Protein AF-A0A699YH56-F1 (afdb_monomer)

Structure (mmCIF, N/CA/C/O backbone):
data_AF-A0A699YH56-F1
#
_entry.id   AF-A0A699YH56-F1
#
loop_
_atom_site.group_PDB
_atom_site.id
_atom_site.type_symbol
_atom_site.label_atom_id
_atom_site.label_alt_id
_atom_site.label_comp_id
_atom_site.label_asym_id
_atom_site.label_entity_id
_atom_site.label_seq_id
_atom_site.pdbx_PDB_ins_code
_atom_site.Cartn_x
_atom_site.Cartn_y
_atom_site.Cartn_z
_atom_site.occupancy
_atom_site.B_iso_or_equiv
_atom_site.auth_seq_id
_atom_site.auth_comp_id
_atom_site.auth_asym_id
_atom_site.auth_atom_id
_atom_site.pdbx_PDB_model_num
ATOM 1 N N . MET A 1 1 ? -7.482 13.085 31.308 1.00 45.19 1 MET A N 1
ATOM 2 C CA . MET A 1 1 ? -8.103 12.016 30.497 1.00 45.19 1 MET A CA 1
ATOM 3 C C . MET A 1 1 ? -8.856 12.686 29.364 1.00 45.19 1 MET A C 1
ATOM 5 O O . MET A 1 1 ? -9.752 13.469 29.649 1.00 45.19 1 MET A O 1
ATOM 9 N N . ARG A 1 2 ? -8.419 12.522 28.109 1.00 50.97 2 ARG A N 1
ATOM 10 C CA . ARG A 1 2 ? -9.116 13.125 26.963 1.00 50.97 2 ARG A CA 1
ATOM 11 C C . ARG A 1 2 ? -10.346 12.269 26.668 1.00 50.97 2 ARG A C 1
ATOM 13 O O . ARG A 1 2 ? -10.203 11.083 26.411 1.00 50.97 2 ARG A O 1
ATOM 20 N N . SER A 1 3 ? -11.518 12.876 26.806 1.00 57.00 3 SER A N 1
ATOM 21 C CA . SER A 1 3 ? -12.831 12.272 26.599 1.00 57.00 3 SER A CA 1
ATOM 22 C C . SER A 1 3 ? -13.003 11.735 25.175 1.00 57.00 3 SER A C 1
ATOM 24 O O . SER A 1 3 ? -12.483 12.315 24.219 1.00 57.00 3 SER A O 1
ATOM 26 N N . ASN A 1 4 ? -13.754 10.635 25.061 1.00 56.22 4 ASN A N 1
ATOM 27 C CA . ASN A 1 4 ? -14.159 9.981 23.815 1.00 56.22 4 ASN A CA 1
ATOM 28 C C . ASN A 1 4 ? -14.645 11.001 22.780 1.00 56.22 4 ASN A C 1
ATOM 30 O O . ASN A 1 4 ? -15.651 11.688 22.966 1.00 56.22 4 ASN A O 1
ATOM 34 N N . LEU A 1 5 ? -13.894 11.132 21.687 1.00 61.22 5 LEU A N 1
ATOM 35 C CA . LEU A 1 5 ? -14.167 12.123 20.659 1.00 61.22 5 LEU A CA 1
ATOM 36 C C . LEU A 1 5 ? -1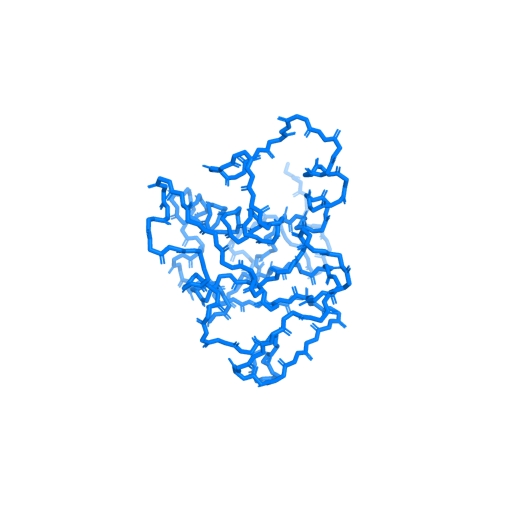5.074 11.526 19.585 1.00 61.22 5 LEU A C 1
ATOM 38 O O . LEU A 1 5 ? -14.590 11.022 18.581 1.00 61.22 5 LEU A O 1
ATOM 42 N N . THR A 1 6 ? -16.381 11.752 19.765 1.00 70.56 6 THR A N 1
ATOM 43 C CA . THR A 1 6 ? -17.522 11.433 18.873 1.00 70.56 6 THR A CA 1
ATOM 44 C C . THR A 1 6 ? -17.982 9.969 18.885 1.00 70.56 6 THR A C 1
ATOM 46 O O . THR A 1 6 ? -17.217 9.070 19.198 1.00 70.56 6 THR A O 1
ATOM 49 N N . ARG A 1 7 ? -19.250 9.720 18.508 1.00 76.50 7 ARG A N 1
ATOM 50 C CA . ARG A 1 7 ? -19.848 8.368 18.416 1.00 76.50 7 ARG A CA 1
ATOM 51 C C . ARG A 1 7 ? -19.078 7.420 17.483 1.00 76.50 7 ARG A C 1
ATOM 53 O O . ARG A 1 7 ? -19.205 6.214 17.627 1.00 76.50 7 ARG A O 1
ATOM 60 N N . SER A 1 8 ? -18.312 7.959 16.536 1.00 84.06 8 SER A N 1
ATOM 61 C CA . SER A 1 8 ? -17.675 7.188 15.463 1.00 84.06 8 SER A CA 1
ATOM 62 C C . SER A 1 8 ? -16.151 7.104 15.581 1.00 84.06 8 SER A C 1
ATOM 64 O O . SER A 1 8 ? -15.504 6.618 14.657 1.00 84.06 8 SER A O 1
ATOM 66 N N . ARG A 1 9 ? -15.549 7.615 16.666 1.00 91.25 9 ARG A N 1
ATOM 67 C CA . ARG A 1 9 ? -14.093 7.601 16.849 1.00 91.25 9 ARG A CA 1
ATOM 68 C C . ARG A 1 9 ? -13.727 7.475 18.324 1.00 91.25 9 ARG A C 1
ATOM 70 O O . ARG A 1 9 ? -14.182 8.247 19.159 1.00 91.25 9 ARG A O 1
ATOM 77 N N . THR A 1 10 ? -12.834 6.543 18.621 1.00 92.69 10 THR A N 1
ATOM 78 C CA . THR A 1 10 ? -12.253 6.359 19.952 1.00 92.69 10 THR A CA 1
ATOM 79 C C . THR A 1 10 ? -10.731 6.462 19.877 1.00 92.69 10 THR A C 1
ATOM 81 O O . THR A 1 10 ? -10.134 6.329 18.806 1.00 92.69 10 THR A O 1
ATOM 84 N N . PHE A 1 11 ? -10.111 6.778 21.010 1.00 90.75 11 PHE A N 1
ATOM 85 C CA . PHE A 1 11 ? -8.666 6.660 21.201 1.00 90.75 11 PHE A CA 1
ATOM 86 C C . PHE A 1 11 ? -8.298 5.437 22.048 1.00 90.75 11 PHE A C 1
ATOM 88 O O . PHE A 1 11 ? -7.113 5.129 22.156 1.00 90.75 11 PHE A O 1
ATOM 95 N N . ASP A 1 12 ? -9.287 4.764 22.641 1.00 93.94 12 ASP A N 1
ATOM 96 C CA . ASP A 1 12 ? -9.092 3.490 23.317 1.00 93.94 12 ASP A CA 1
ATOM 97 C C . ASP A 1 12 ? -9.121 2.364 22.268 1.00 93.94 12 ASP A C 1
ATOM 99 O O . ASP A 1 12 ? -10.156 2.149 21.631 1.00 93.94 12 ASP A O 1
ATOM 103 N N . PRO A 1 13 ? -8.004 1.654 22.034 1.00 93.62 13 PRO A N 1
ATOM 104 C CA . PRO A 1 13 ? -7.970 0.580 21.050 1.00 93.62 13 PRO A CA 1
ATOM 105 C C . PRO A 1 13 ? -8.814 -0.645 21.446 1.00 93.62 13 PRO A C 1
ATOM 107 O O . PRO A 1 13 ? -9.136 -1.451 20.572 1.00 93.62 13 PRO A O 1
ATOM 110 N N . GLU A 1 14 ? -9.192 -0.793 22.721 1.00 94.75 14 GLU A N 1
ATOM 111 C CA . GLU A 1 14 ? -10.084 -1.870 23.172 1.00 94.75 14 GLU A CA 1
ATOM 112 C C . GLU A 1 14 ? -11.538 -1.621 22.753 1.00 94.75 14 GLU A C 1
ATOM 114 O O . GLU A 1 14 ? -12.281 -2.564 22.488 1.00 94.75 14 GLU A O 1
ATOM 119 N N . GLU A 1 15 ? -11.931 -0.352 22.629 1.00 94.12 15 GLU A N 1
ATOM 120 C CA . GLU A 1 15 ? -13.252 0.056 22.140 1.00 94.12 15 GLU A CA 1
ATOM 121 C C . GLU A 1 15 ? -13.316 0.142 20.603 1.00 94.12 15 GLU A C 1
ATOM 123 O O . GLU A 1 15 ? -14.388 0.349 20.036 1.00 94.12 15 GLU A O 1
ATOM 128 N N . ALA A 1 16 ? -12.177 0.036 19.909 1.00 94.94 16 ALA A N 1
ATOM 129 C CA . ALA A 1 16 ? -12.099 0.246 18.469 1.00 94.94 16 ALA A CA 1
ATOM 130 C C . ALA A 1 16 ? -12.546 -0.990 17.667 1.00 94.94 16 ALA A C 1
ATOM 132 O O . ALA A 1 16 ? -11.940 -2.064 17.746 1.00 94.94 16 ALA A O 1
ATOM 133 N N . ASP A 1 17 ? -13.555 -0.800 16.811 1.00 94.94 17 ASP A N 1
ATOM 134 C CA . ASP A 1 17 ? -13.970 -1.796 15.812 1.00 94.94 17 ASP A CA 1
ATOM 135 C C . ASP A 1 17 ? -13.016 -1.864 14.611 1.00 94.94 17 ASP A C 1
ATOM 137 O O . ASP A 1 17 ? -12.813 -2.939 14.040 1.00 94.94 17 ASP A O 1
ATOM 141 N N . TYR A 1 18 ? -12.442 -0.713 14.245 1.00 96.56 18 TYR A N 1
ATOM 142 C CA . TYR A 1 18 ? -11.537 -0.527 13.113 1.00 96.56 18 TYR A CA 1
ATOM 143 C C . TYR A 1 18 ? -10.374 0.395 13.481 1.00 96.56 18 TYR A C 1
ATOM 145 O O . TYR A 1 18 ? -10.521 1.330 14.271 1.00 96.56 18 TYR A O 1
ATOM 153 N N . PHE A 1 19 ? -9.238 0.182 12.825 1.00 97.25 19 PHE A N 1
ATOM 154 C CA . PHE A 1 19 ? -8.039 1.001 12.926 1.00 97.25 19 PHE A CA 1
ATOM 155 C C . PHE A 1 19 ? -7.774 1.691 11.595 1.00 97.25 19 PHE A C 1
ATOM 157 O O . PHE A 1 19 ? -7.621 1.049 10.559 1.00 97.25 19 PHE A O 1
ATOM 164 N N . TYR A 1 20 ? -7.684 3.015 11.616 1.00 96.69 20 TYR A N 1
ATOM 165 C CA . TYR A 1 20 ? -7.219 3.764 10.457 1.00 96.69 20 TYR A CA 1
ATOM 166 C C . TYR A 1 20 ? -5.690 3.750 10.412 1.00 96.69 20 TYR A C 1
ATOM 168 O O . TYR A 1 20 ? -5.049 4.148 11.384 1.00 96.69 20 TYR A O 1
ATOM 176 N N . MET A 1 21 ? -5.113 3.326 9.286 1.00 97.31 21 MET A N 1
ATOM 177 C CA . MET A 1 21 ? -3.675 3.376 9.026 1.00 97.31 21 MET A CA 1
ATOM 178 C C . MET A 1 21 ? -3.334 4.737 8.403 1.00 97.31 21 MET A C 1
ATOM 180 O O . MET A 1 21 ? -3.658 4.962 7.235 1.00 97.31 21 MET A O 1
ATOM 184 N N . PRO A 1 22 ? -2.690 5.668 9.136 1.00 94.06 22 PRO A N 1
ATOM 185 C CA . PRO A 1 22 ? -2.540 7.061 8.714 1.00 94.06 22 PRO A CA 1
ATOM 186 C C . PRO A 1 22 ? -1.373 7.253 7.733 1.00 94.06 22 PRO A C 1
ATOM 188 O O . PRO A 1 22 ? -0.499 8.094 7.937 1.00 94.06 22 PRO A O 1
ATOM 191 N N . ILE A 1 23 ? -1.348 6.457 6.666 1.00 94.06 23 ILE A N 1
ATOM 192 C CA . ILE A 1 23 ? -0.298 6.464 5.650 1.00 94.06 23 ILE A CA 1
ATOM 193 C C . ILE A 1 23 ? -0.817 7.215 4.426 1.00 94.06 23 ILE A C 1
ATOM 195 O O . ILE A 1 23 ? -1.644 6.712 3.669 1.00 94.06 23 ILE A O 1
ATOM 199 N N . TYR A 1 24 ? -0.313 8.429 4.211 1.00 92.06 24 TYR A N 1
ATOM 200 C CA . TYR A 1 24 ? -0.721 9.277 3.090 1.00 92.06 24 TYR A CA 1
ATOM 201 C C . TYR A 1 24 ? 0.135 9.001 1.852 1.00 92.06 24 TYR A C 1
ATOM 203 O O . TYR A 1 24 ? 1.043 9.757 1.508 1.00 92.06 24 TYR A O 1
ATOM 211 N N . THR A 1 25 ? -0.174 7.891 1.186 1.00 94.81 25 THR A N 1
ATOM 212 C CA . THR A 1 25 ? 0.548 7.377 0.012 1.00 94.81 25 THR A CA 1
ATOM 213 C C . THR A 1 25 ? 0.686 8.402 -1.115 1.00 94.81 25 THR A C 1
ATOM 215 O O . THR A 1 25 ? 1.790 8.618 -1.614 1.00 94.81 25 THR A O 1
ATOM 218 N N . SER A 1 26 ? -0.393 9.106 -1.459 1.00 93.56 26 SER A N 1
ATOM 219 C CA . SER A 1 26 ? -0.364 10.144 -2.496 1.00 93.56 26 SER A CA 1
ATOM 220 C C . SER A 1 26 ? 0.520 11.326 -2.130 1.00 93.56 26 SER A C 1
ATOM 222 O O . SER A 1 26 ? 1.208 11.831 -3.005 1.00 93.56 26 SER A O 1
ATOM 224 N N . CYS A 1 27 ? 0.554 11.735 -0.856 1.00 92.00 27 CYS A N 1
ATOM 225 C CA . CYS A 1 27 ? 1.416 12.828 -0.394 1.00 92.00 27 CYS A CA 1
ATOM 226 C C . CYS A 1 27 ? 2.900 12.459 -0.494 1.00 92.00 27 CYS A C 1
ATOM 228 O O . CYS A 1 27 ? 3.748 13.313 -0.748 1.00 92.00 27 CYS A O 1
ATOM 230 N N . PHE A 1 28 ? 3.219 11.177 -0.306 1.00 92.94 28 PHE A N 1
ATOM 231 C CA . PHE A 1 28 ? 4.563 10.687 -0.557 1.00 92.94 28 PHE A CA 1
ATOM 232 C C . PHE A 1 28 ? 4.905 10.711 -2.054 1.00 92.94 28 PHE A C 1
ATOM 234 O O . PHE A 1 28 ? 5.942 11.254 -2.424 1.00 92.94 28 PHE A O 1
ATOM 241 N N . ILE A 1 29 ? 4.033 10.184 -2.921 1.00 93.25 29 ILE A N 1
ATOM 242 C CA . ILE A 1 29 ? 4.239 10.223 -4.380 1.00 93.25 29 ILE A CA 1
ATOM 243 C C . ILE A 1 29 ? 4.404 11.677 -4.851 1.00 93.25 29 ILE A C 1
ATOM 245 O O . ILE A 1 29 ? 5.351 12.001 -5.571 1.00 93.25 29 ILE A O 1
ATOM 249 N N . TYR A 1 30 ? 3.514 12.563 -4.407 1.00 87.94 30 TYR A N 1
ATOM 250 C CA . TYR A 1 30 ? 3.538 13.990 -4.687 1.00 87.94 30 TYR A CA 1
ATOM 251 C C . TYR A 1 30 ? 3.089 14.787 -3.448 1.00 87.94 30 TYR A C 1
ATOM 253 O O . TYR A 1 30 ? 1.937 14.660 -3.033 1.00 87.94 30 TYR A O 1
ATOM 261 N N . PRO A 1 31 ? 3.942 15.646 -2.861 1.00 87.44 31 PRO A N 1
ATOM 262 C CA . PRO A 1 31 ? 5.139 16.222 -3.471 1.00 87.44 31 PRO A CA 1
ATOM 263 C C . PRO A 1 31 ? 6.477 15.571 -3.067 1.00 87.44 31 PRO A C 1
ATOM 265 O O . PRO A 1 31 ? 7.508 16.036 -3.529 1.00 87.44 31 PRO A O 1
ATOM 268 N N . ILE A 1 32 ? 6.532 14.549 -2.210 1.00 88.38 32 ILE A N 1
ATOM 269 C CA . ILE A 1 32 ? 7.823 14.181 -1.589 1.00 88.38 32 ILE A CA 1
ATOM 270 C C . ILE A 1 32 ? 8.797 13.526 -2.583 1.00 88.38 32 ILE A C 1
ATOM 272 O O . ILE A 1 32 ? 9.860 14.079 -2.845 1.00 88.38 32 ILE A O 1
ATOM 276 N N . HIS A 1 33 ? 8.442 12.382 -3.170 1.00 87.00 33 HIS A N 1
ATOM 277 C CA . HIS A 1 33 ? 9.367 11.567 -3.974 1.00 87.00 33 HIS A CA 1
ATOM 278 C C . HIS A 1 33 ? 9.896 12.286 -5.231 1.00 87.00 33 HIS A C 1
ATOM 280 O O . HIS A 1 33 ? 11.005 12.018 -5.675 1.00 87.00 33 HIS A O 1
ATOM 286 N N . CYS A 1 34 ? 9.149 13.248 -5.784 1.00 77.00 34 CYS A N 1
ATOM 287 C CA . CYS A 1 34 ? 9.600 14.025 -6.947 1.00 77.00 34 CYS A CA 1
ATOM 288 C C . CYS A 1 34 ? 10.448 15.258 -6.623 1.00 77.00 34 CYS A C 1
ATOM 290 O O . CYS A 1 34 ? 11.165 15.723 -7.507 1.00 77.00 34 CYS A O 1
ATOM 292 N N . TRP A 1 35 ? 10.315 15.835 -5.427 1.00 84.00 35 TRP A N 1
ATOM 293 C CA . TRP A 1 35 ? 10.833 17.182 -5.147 1.00 84.00 35 TRP A CA 1
ATOM 294 C C . TRP A 1 35 ? 11.795 17.251 -3.963 1.00 84.00 35 TRP A C 1
ATOM 296 O O . TRP A 1 35 ? 12.403 18.296 -3.747 1.00 84.00 35 TRP A O 1
ATOM 306 N N . ALA A 1 36 ? 11.927 16.175 -3.192 1.00 82.81 36 ALA A N 1
ATOM 307 C CA . ALA A 1 36 ? 12.831 16.107 -2.056 1.00 82.81 36 ALA A CA 1
ATOM 308 C C . ALA A 1 36 ? 14.004 15.160 -2.337 1.00 82.81 36 ALA A C 1
ATOM 310 O O . ALA A 1 36 ? 13.866 14.180 -3.063 1.00 82.81 36 ALA A O 1
ATOM 311 N N . ASP A 1 37 ? 15.134 15.394 -1.668 1.00 83.19 37 ASP A N 1
ATOM 312 C CA . ASP A 1 37 ? 16.296 14.490 -1.682 1.00 83.19 37 ASP A CA 1
ATOM 313 C C . ASP A 1 37 ? 16.058 13.194 -0.866 1.00 83.19 37 ASP A C 1
ATOM 315 O O . ASP A 1 37 ? 16.956 12.365 -0.697 1.00 83.19 37 ASP A O 1
ATOM 319 N N . GLY A 1 38 ? 14.844 13.032 -0.330 1.00 83.69 38 GLY A N 1
ATOM 320 C CA . GLY A 1 38 ? 14.365 11.912 0.472 1.00 83.69 38 GLY A CA 1
ATOM 321 C C . GLY A 1 38 ? 13.141 12.304 1.321 1.00 83.69 38 GLY A C 1
ATOM 322 O O . GLY A 1 38 ? 12.717 13.460 1.304 1.00 83.69 38 GLY A O 1
ATOM 323 N N . PRO A 1 39 ? 12.569 11.375 2.107 1.00 86.38 39 PRO A N 1
ATOM 324 C CA . PRO A 1 39 ? 12.998 9.990 2.289 1.00 86.38 39 PRO A CA 1
ATOM 325 C C . PRO A 1 39 ? 12.738 9.105 1.065 1.00 86.38 39 PRO A C 1
ATOM 327 O O . PRO A 1 39 ? 11.758 9.280 0.346 1.00 86.38 39 PRO A O 1
ATOM 330 N N . TRP A 1 40 ? 13.592 8.097 0.886 1.00 88.38 40 TRP A N 1
ATOM 331 C CA . TRP A 1 40 ? 13.380 7.016 -0.071 1.00 88.38 40 TRP A CA 1
ATOM 332 C C . TRP A 1 40 ? 13.121 5.699 0.658 1.00 88.38 40 TRP A C 1
ATOM 334 O O . TRP A 1 40 ? 13.866 5.333 1.565 1.00 88.38 40 TRP A O 1
ATOM 344 N N . TRP A 1 41 ? 12.126 4.932 0.214 1.00 91.81 41 TRP A N 1
ATOM 345 C CA . TRP A 1 41 ? 11.927 3.564 0.700 1.00 91.81 41 TRP A CA 1
ATOM 346 C C . TRP A 1 41 ? 12.843 2.553 -0.001 1.00 91.81 41 TRP A C 1
ATOM 348 O O . TRP A 1 41 ? 12.524 2.029 -1.067 1.00 91.81 41 TRP A O 1
ATOM 358 N N . HIS A 1 42 ? 13.983 2.284 0.643 1.00 91.75 42 HIS A N 1
ATOM 359 C CA . HIS A 1 42 ? 14.991 1.250 0.341 1.00 91.75 42 HIS A CA 1
ATOM 360 C C . HIS A 1 42 ? 15.808 1.379 -0.957 1.00 91.75 42 HIS A C 1
ATOM 362 O O . HIS A 1 42 ? 16.797 0.664 -1.108 1.00 91.75 42 HIS A O 1
ATOM 368 N N . SER A 1 43 ? 15.451 2.266 -1.882 1.00 89.44 43 SER A N 1
ATOM 369 C CA . SER A 1 43 ? 16.221 2.521 -3.107 1.00 89.44 43 SER A CA 1
ATOM 370 C C . SER A 1 43 ? 16.179 4.009 -3.443 1.00 89.44 43 SER A C 1
ATOM 372 O O . SER A 1 43 ? 15.148 4.602 -3.182 1.00 89.44 43 SER A O 1
ATOM 374 N N . PRO A 1 44 ? 17.222 4.644 -4.009 1.00 86.31 44 PRO A N 1
ATOM 375 C CA . PRO A 1 44 ? 17.161 6.049 -4.432 1.00 86.31 44 PRO A CA 1
ATOM 376 C C . PRO A 1 44 ? 16.480 6.244 -5.800 1.00 86.31 44 PRO A C 1
ATOM 378 O O . PRO A 1 44 ? 16.450 7.353 -6.322 1.00 86.31 44 PRO A O 1
ATOM 381 N N . SER A 1 45 ? 15.989 5.170 -6.428 1.00 89.75 45 SER A N 1
ATOM 382 C CA . SER A 1 45 ? 15.303 5.222 -7.719 1.00 89.75 45 SER A CA 1
ATOM 383 C C . SER A 1 45 ? 14.275 4.095 -7.844 1.00 89.75 45 SER A C 1
ATOM 385 O O . SER A 1 45 ? 14.146 3.268 -6.940 1.00 89.75 45 SER A O 1
ATOM 387 N N . GLY A 1 46 ? 13.571 4.054 -8.974 1.00 92.62 46 GLY A N 1
ATOM 388 C CA . GLY A 1 46 ? 12.499 3.100 -9.253 1.00 92.62 46 GLY A CA 1
ATOM 389 C C . GLY A 1 46 ? 11.125 3.776 -9.323 1.00 92.62 46 GLY A C 1
ATOM 390 O O . G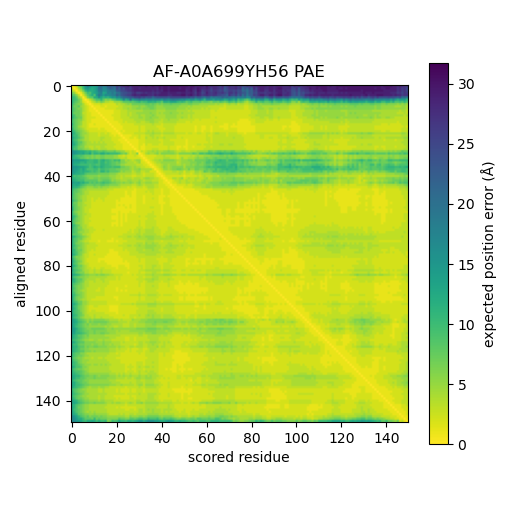LY A 1 46 ? 11.024 4.992 -9.132 1.00 92.62 46 GLY A O 1
ATOM 391 N N . PRO A 1 47 ? 10.060 3.016 -9.630 1.00 95.38 47 PRO A N 1
ATOM 392 C CA . PRO A 1 47 ? 8.705 3.556 -9.696 1.00 95.38 47 PRO A CA 1
ATOM 393 C C . PRO A 1 47 ? 8.259 4.101 -8.335 1.00 95.38 47 PRO A C 1
ATOM 395 O O . PRO A 1 47 ? 8.408 3.423 -7.323 1.00 95.38 47 PRO A O 1
ATOM 398 N N . ARG A 1 48 ? 7.649 5.286 -8.273 1.00 95.00 48 ARG A N 1
ATOM 399 C CA . ARG A 1 48 ? 7.230 5.928 -7.006 1.00 95.00 48 ARG A CA 1
ATOM 400 C C . ARG A 1 48 ? 6.260 5.051 -6.209 1.00 95.00 48 ARG A C 1
ATOM 402 O O . ARG A 1 48 ? 6.334 4.960 -4.986 1.00 95.00 48 ARG A O 1
ATOM 409 N N . VAL A 1 49 ? 5.399 4.337 -6.926 1.00 96.19 49 VAL A N 1
ATOM 410 C CA . VAL A 1 49 ? 4.456 3.343 -6.399 1.00 96.19 49 VAL A CA 1
ATOM 411 C C . VAL A 1 49 ? 5.141 2.137 -5.736 1.00 96.19 49 VAL A C 1
ATOM 413 O O . VAL A 1 49 ? 4.619 1.620 -4.751 1.00 96.19 49 VAL A O 1
ATOM 416 N N . MET A 1 50 ? 6.345 1.740 -6.174 1.00 96.75 50 MET A N 1
ATOM 417 C CA . MET A 1 50 ? 7.153 0.716 -5.491 1.00 96.75 50 MET A CA 1
ATOM 418 C C . MET A 1 50 ? 7.552 1.185 -4.091 1.00 96.75 50 MET A C 1
ATOM 420 O O . MET A 1 50 ? 7.444 0.438 -3.119 1.00 96.75 50 MET A O 1
ATOM 424 N N . HIS A 1 51 ? 7.990 2.439 -3.967 1.00 96.44 51 HIS A N 1
ATOM 425 C CA . HIS A 1 51 ? 8.341 3.006 -2.668 1.00 96.44 51 HIS A CA 1
ATOM 426 C C . HIS A 1 51 ? 7.119 3.078 -1.746 1.00 96.44 51 HIS A C 1
ATOM 428 O O . HIS A 1 51 ? 7.248 2.807 -0.555 1.00 96.44 51 HIS A O 1
ATOM 434 N N . VAL A 1 52 ? 5.927 3.362 -2.285 1.00 96.94 52 VAL A N 1
ATOM 435 C CA . VAL A 1 52 ? 4.685 3.262 -1.507 1.00 96.94 52 VAL A CA 1
ATOM 436 C C . VAL A 1 52 ? 4.416 1.830 -1.052 1.00 96.94 52 VAL A C 1
ATOM 438 O O . VAL A 1 52 ? 4.097 1.631 0.117 1.00 96.94 52 VAL A O 1
ATOM 441 N N . ALA A 1 53 ? 4.540 0.836 -1.932 1.00 97.50 53 ALA A N 1
ATOM 442 C CA . ALA A 1 53 ? 4.339 -0.564 -1.562 1.00 97.50 53 ALA A CA 1
ATOM 443 C C . ALA A 1 53 ? 5.273 -0.968 -0.405 1.00 97.50 53 ALA A C 1
ATOM 445 O O . ALA A 1 53 ? 4.824 -1.542 0.588 1.00 97.50 53 ALA A O 1
ATOM 446 N N . ASN A 1 54 ? 6.543 -0.569 -0.479 1.00 97.00 54 ASN A N 1
ATOM 447 C CA . ASN A 1 54 ? 7.519 -0.766 0.592 1.00 97.00 54 ASN A CA 1
ATOM 448 C C . ASN A 1 54 ? 7.123 -0.035 1.888 1.00 97.00 54 ASN A C 1
ATOM 450 O O . ASN A 1 54 ? 7.148 -0.639 2.958 1.00 97.00 54 ASN A O 1
ATOM 454 N N . MET A 1 55 ? 6.690 1.226 1.796 1.00 96.56 55 MET A N 1
ATOM 455 C CA . MET A 1 55 ? 6.203 2.005 2.940 1.00 96.56 55 MET A CA 1
ATOM 456 C C . MET A 1 55 ? 5.017 1.335 3.639 1.00 96.56 55 MET A C 1
ATOM 458 O O . MET A 1 55 ? 4.958 1.300 4.867 1.00 96.56 55 MET A O 1
ATOM 462 N N . LEU A 1 56 ? 4.069 0.791 2.873 1.00 97.88 56 LEU A N 1
ATOM 463 C CA . LEU A 1 56 ? 2.905 0.091 3.415 1.00 97.88 56 LEU A CA 1
ATOM 464 C C . LEU A 1 56 ? 3.313 -1.189 4.162 1.00 97.88 56 LEU A C 1
ATOM 466 O O . LEU A 1 56 ? 2.811 -1.431 5.261 1.00 97.88 56 LEU A O 1
ATOM 470 N N . LEU A 1 57 ? 4.234 -1.980 3.597 1.00 97.69 57 LEU A N 1
ATOM 471 C CA . LEU A 1 57 ? 4.776 -3.180 4.247 1.00 97.69 57 LEU A CA 1
ATOM 472 C C . LEU A 1 57 ? 5.506 -2.839 5.550 1.00 97.69 57 LEU A C 1
ATOM 474 O O . LEU A 1 57 ? 5.242 -3.460 6.578 1.00 97.69 57 LEU A O 1
ATOM 478 N N . GLU A 1 58 ? 6.370 -1.825 5.525 1.00 96.81 58 GLU A N 1
ATOM 479 C CA . GLU A 1 58 ? 7.123 -1.388 6.701 1.00 96.81 58 GLU A CA 1
ATOM 480 C C . GLU A 1 58 ? 6.191 -0.879 7.805 1.00 96.81 58 GLU A C 1
ATOM 482 O O . GLU A 1 58 ? 6.322 -1.276 8.962 1.00 96.81 58 GLU A O 1
ATOM 487 N N . ALA A 1 59 ? 5.192 -0.063 7.459 1.00 97.19 59 ALA A N 1
ATOM 488 C CA . ALA A 1 59 ? 4.228 0.442 8.429 1.00 97.19 59 ALA A CA 1
ATOM 489 C C . ALA A 1 59 ? 3.380 -0.680 9.043 1.00 97.19 59 ALA A C 1
ATOM 491 O O . ALA A 1 59 ? 3.153 -0.692 10.255 1.00 97.19 59 ALA A O 1
ATOM 492 N N . ARG A 1 60 ? 2.945 -1.654 8.234 1.00 97.56 60 ARG A N 1
ATOM 493 C CA . ARG A 1 60 ? 2.296 -2.868 8.738 1.00 97.56 60 ARG A CA 1
ATOM 494 C C . ARG A 1 60 ? 3.209 -3.600 9.720 1.00 97.56 60 ARG A C 1
ATOM 496 O O . ARG A 1 60 ? 2.762 -3.946 10.811 1.00 97.56 60 ARG A O 1
ATOM 503 N N . ASP A 1 61 ? 4.456 -3.869 9.347 1.00 97.56 61 ASP A N 1
ATOM 504 C CA . ASP A 1 61 ? 5.378 -4.649 10.181 1.00 97.56 61 ASP A CA 1
ATOM 505 C C . ASP A 1 61 ? 5.753 -3.913 11.469 1.00 97.56 61 ASP A C 1
ATOM 507 O O . ASP A 1 61 ? 5.870 -4.528 12.535 1.00 97.56 61 ASP A O 1
ATOM 511 N N . TRP A 1 62 ? 5.826 -2.585 11.415 1.00 97.94 62 TRP A N 1
ATOM 512 C CA . TRP A 1 62 ? 5.967 -1.750 12.596 1.00 97.94 62 TRP A CA 1
ATOM 513 C C . TRP A 1 62 ? 4.752 -1.893 13.522 1.00 97.94 62 TRP A C 1
ATOM 515 O O . TRP A 1 62 ? 4.918 -2.242 14.690 1.00 97.94 62 TRP A O 1
ATOM 525 N N . VAL A 1 63 ? 3.522 -1.745 13.012 1.00 97.31 63 VAL A N 1
ATOM 526 C CA . VAL A 1 63 ? 2.308 -1.926 13.832 1.00 97.31 63 VAL A CA 1
ATOM 527 C C . VAL A 1 63 ? 2.246 -3.336 14.424 1.00 97.31 63 VAL A C 1
ATOM 529 O O . VAL A 1 63 ? 1.967 -3.483 15.612 1.00 97.31 63 VAL A O 1
ATOM 532 N N . ARG A 1 64 ? 2.567 -4.370 13.637 1.00 97.31 64 ARG A N 1
ATOM 533 C CA . ARG A 1 64 ? 2.598 -5.774 14.084 1.00 97.31 64 ARG A CA 1
ATOM 534 C C . ARG A 1 64 ? 3.599 -6.055 15.196 1.00 97.31 64 ARG A C 1
ATOM 536 O O . ARG A 1 64 ? 3.343 -6.940 16.008 1.00 97.31 64 ARG A O 1
ATOM 543 N N . SER A 1 65 ? 4.743 -5.374 15.189 1.00 98.19 65 SER A N 1
ATOM 544 C CA . SER A 1 65 ? 5.808 -5.572 16.179 1.00 98.19 65 SER A CA 1
ATOM 545 C C . SER A 1 65 ? 5.607 -4.745 17.448 1.00 98.19 65 SER A C 1
ATOM 547 O O . SER A 1 65 ? 6.116 -5.129 18.497 1.00 98.19 65 SER A O 1
ATOM 549 N N . HIS A 1 66 ? 4.846 -3.649 17.377 1.00 97.88 66 HIS A N 1
ATOM 550 C CA . HIS A 1 66 ? 4.660 -2.724 18.500 1.00 97.88 66 HIS A CA 1
ATOM 551 C C . HIS A 1 66 ? 3.295 -2.851 19.183 1.00 97.88 66 HIS A C 1
ATOM 553 O O . HIS A 1 66 ? 3.162 -2.475 20.347 1.00 97.88 66 HIS A O 1
ATOM 559 N N . PHE A 1 67 ? 2.282 -3.385 18.493 1.00 97.19 67 PHE A N 1
ATOM 560 C CA . PHE A 1 67 ? 0.919 -3.475 19.010 1.00 97.19 67 PHE A CA 1
ATOM 561 C C . PHE A 1 67 ? 0.277 -4.838 18.721 1.00 97.19 67 PHE A C 1
ATOM 563 O O . PHE A 1 67 ? 0.521 -5.443 17.675 1.00 97.19 67 PHE A O 1
ATOM 570 N N . PRO A 1 68 ? -0.619 -5.320 19.602 1.00 96.88 68 PRO A N 1
ATOM 571 C CA . PRO A 1 68 ? -1.298 -6.598 19.395 1.00 96.88 68 PRO A CA 1
ATOM 572 C C . PRO A 1 68 ? -2.392 -6.529 18.314 1.00 96.88 68 PRO A C 1
ATOM 574 O O . PRO A 1 68 ? -2.828 -7.564 17.808 1.00 96.88 68 PRO A O 1
ATOM 577 N N . TRP A 1 69 ? -2.845 -5.324 17.951 1.00 96.50 69 TRP A N 1
ATOM 578 C CA . TRP A 1 69 ? -4.095 -5.100 17.217 1.00 96.50 69 TRP A CA 1
ATOM 579 C C . TRP A 1 69 ? -4.097 -5.643 15.797 1.00 96.50 69 TRP A C 1
ATOM 581 O O . TRP A 1 69 ? -5.086 -6.252 15.393 1.00 96.50 69 TRP A O 1
ATOM 591 N N . TRP A 1 70 ? -2.980 -5.533 15.073 1.00 97.44 70 TRP A N 1
ATOM 592 C CA . TRP A 1 70 ? -2.877 -6.150 13.753 1.00 97.44 70 TRP A CA 1
ATOM 593 C C . TRP A 1 70 ? -3.055 -7.664 13.836 1.00 97.44 70 TRP A C 1
ATOM 595 O O . TRP A 1 70 ? -3.900 -8.243 13.154 1.00 97.44 70 TRP A O 1
ATOM 605 N N . ASN A 1 71 ? -2.265 -8.321 14.690 1.00 96.88 71 ASN A N 1
ATOM 606 C CA . ASN A 1 71 ? -2.242 -9.779 14.779 1.00 96.88 71 ASN A CA 1
ATOM 607 C C . ASN A 1 71 ? -3.542 -10.341 15.386 1.00 96.88 71 ASN A C 1
ATOM 609 O O . ASN A 1 71 ? -3.918 -11.459 15.046 1.00 96.88 71 ASN A O 1
ATOM 613 N N . ARG A 1 72 ? -4.274 -9.562 16.200 1.00 96.31 72 ARG A N 1
ATOM 614 C CA . ARG A 1 72 ? -5.573 -9.945 16.790 1.00 96.31 72 ARG A CA 1
ATOM 615 C C . ARG A 1 72 ? -6.604 -10.368 15.740 1.00 96.31 72 ARG A C 1
ATOM 617 O O . ARG A 1 72 ? -7.354 -11.313 15.971 1.00 96.31 72 ARG A O 1
ATOM 624 N N . ARG A 1 73 ? -6.669 -9.666 14.603 1.00 96.31 73 ARG A N 1
ATOM 625 C CA . ARG A 1 73 ? -7.615 -9.972 13.509 1.00 96.31 73 ARG A CA 1
ATOM 626 C C . ARG A 1 73 ? -6.950 -10.225 12.160 1.00 96.31 73 ARG A C 1
ATOM 628 O O . ARG A 1 73 ? -7.660 -10.430 11.173 1.00 96.31 73 ARG A O 1
ATOM 635 N N . GLY A 1 74 ? -5.620 -10.242 12.131 1.00 96.81 74 GLY A N 1
ATOM 636 C CA . GLY A 1 74 ? -4.820 -10.413 10.925 1.00 96.81 74 GLY A CA 1
ATOM 637 C C . GLY A 1 74 ? -4.982 -9.264 9.933 1.00 96.81 74 GLY A C 1
ATOM 638 O O . GLY A 1 74 ? -4.965 -9.530 8.745 1.00 96.81 74 GLY A O 1
ATOM 639 N N . GLY A 1 75 ? -5.197 -8.026 10.394 1.00 97.12 75 GLY A N 1
ATOM 640 C CA . GLY A 1 75 ? -5.332 -6.842 9.530 1.00 97.12 75 GLY A CA 1
ATOM 641 C C . GLY A 1 75 ? -6.734 -6.563 8.964 1.00 97.12 75 GLY A C 1
ATOM 642 O O . GLY A 1 75 ? -6.914 -5.529 8.324 1.00 97.12 75 GLY A O 1
ATOM 643 N N . ARG A 1 76 ? -7.735 -7.420 9.221 1.00 97.00 76 ARG A N 1
ATOM 644 C CA . ARG A 1 76 ? -9.112 -7.292 8.677 1.00 97.00 76 ARG A CA 1
ATOM 645 C C . ARG A 1 76 ? -9.888 -6.077 9.160 1.00 97.00 76 ARG A C 1
ATOM 647 O O . ARG A 1 76 ? -10.846 -5.659 8.530 1.00 97.00 76 ARG A O 1
ATOM 654 N N . ASP A 1 77 ? -9.479 -5.532 10.291 1.00 97.44 77 ASP A N 1
ATOM 655 C CA . ASP A 1 77 ? -10.010 -4.319 10.899 1.00 97.44 77 ASP A CA 1
ATOM 656 C C . ASP A 1 77 ? -9.157 -3.080 10.578 1.00 97.44 77 ASP A C 1
ATOM 658 O O . ASP A 1 77 ? -9.426 -2.009 11.110 1.00 97.44 77 ASP A O 1
ATOM 662 N N . HIS A 1 78 ? -8.137 -3.193 9.719 1.00 97.94 78 HIS A N 1
ATOM 663 C CA . HIS A 1 78 ? -7.252 -2.082 9.371 1.00 97.94 78 HIS A CA 1
ATOM 664 C C . HIS A 1 78 ? -7.646 -1.468 8.024 1.00 97.94 78 HIS A C 1
ATOM 666 O O . HIS A 1 78 ? -7.750 -2.165 7.014 1.00 97.94 78 HIS A O 1
ATOM 672 N N . ILE A 1 79 ? -7.854 -0.152 8.020 1.00 97.44 79 ILE A N 1
ATOM 673 C CA . ILE A 1 79 ? -8.297 0.633 6.866 1.00 97.44 79 ILE A CA 1
ATOM 674 C C . ILE A 1 79 ? -7.117 1.437 6.326 1.00 97.44 79 ILE A C 1
ATOM 676 O O . ILE A 1 79 ? -6.553 2.270 7.037 1.00 97.44 79 ILE A O 1
ATOM 680 N N . PHE A 1 80 ? -6.787 1.231 5.055 1.00 97.50 80 PHE A N 1
ATOM 681 C CA . PHE A 1 80 ? -5.777 1.986 4.321 1.00 97.50 80 PHE A CA 1
ATOM 682 C C . PHE A 1 80 ? -6.438 2.941 3.330 1.00 97.50 80 PHE A C 1
ATOM 684 O O . PHE A 1 80 ? -7.338 2.556 2.584 1.00 97.50 80 PHE A O 1
ATOM 691 N N . LEU A 1 81 ? -5.969 4.187 3.298 1.00 96.31 81 LEU A N 1
ATOM 692 C CA . LEU A 1 81 ? -6.388 5.178 2.312 1.00 96.31 81 LEU A CA 1
ATOM 693 C C . LEU A 1 81 ? -5.436 5.156 1.108 1.00 96.31 81 LEU A C 1
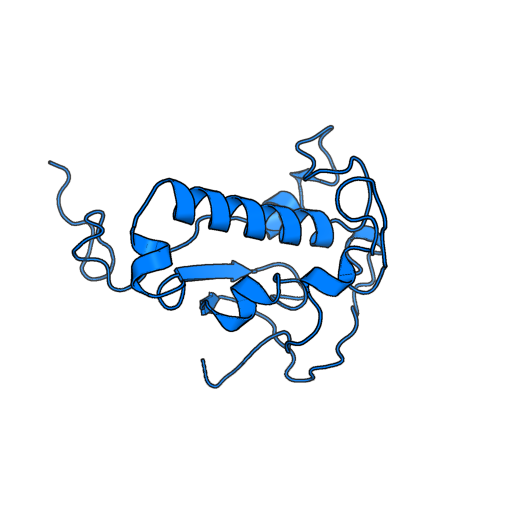ATOM 695 O O . LEU A 1 81 ? -4.235 5.388 1.253 1.00 96.31 81 LEU A O 1
ATOM 699 N N . MET A 1 82 ? -5.976 4.924 -0.088 1.00 96.12 82 MET A N 1
ATOM 700 C CA . MET A 1 82 ? -5.220 4.986 -1.344 1.00 96.12 82 MET A CA 1
ATOM 701 C C . MET A 1 82 ? -5.924 5.900 -2.341 1.00 96.12 82 MET A C 1
ATOM 703 O O . MET A 1 82 ? -6.894 5.521 -2.999 1.00 96.12 82 MET A O 1
ATOM 707 N N . THR A 1 83 ? -5.440 7.139 -2.415 1.00 94.81 83 THR A N 1
ATOM 708 C CA . THR A 1 83 ? -6.047 8.231 -3.193 1.00 94.81 83 THR A CA 1
ATOM 709 C C . THR A 1 83 ? -5.217 8.650 -4.400 1.00 94.81 83 THR A C 1
ATOM 711 O O . THR A 1 83 ? -5.486 9.693 -4.986 1.00 94.81 83 THR A O 1
ATOM 714 N N . HIS A 1 84 ? -4.184 7.893 -4.759 1.00 94.94 84 HIS A N 1
ATOM 715 C CA . HIS A 1 84 ? -3.444 8.092 -6.007 1.00 94.94 84 HIS A CA 1
ATOM 716 C C . HIS A 1 84 ? -4.314 7.640 -7.183 1.00 94.94 84 HIS A C 1
ATOM 718 O O . HIS A 1 84 ? -5.265 6.887 -6.975 1.00 94.94 84 HIS A O 1
ATOM 724 N N . ASP A 1 85 ? -4.041 8.145 -8.382 1.00 92.75 85 ASP A N 1
ATOM 725 C CA . ASP A 1 85 ? -4.924 8.032 -9.553 1.00 92.75 85 ASP A CA 1
ATOM 726 C C . ASP A 1 85 ? -5.265 6.581 -9.941 1.00 92.75 85 ASP A C 1
ATOM 728 O O . ASP A 1 85 ? -6.377 6.317 -10.396 1.00 92.75 85 ASP A O 1
ATOM 732 N N . GLU A 1 86 ? -4.366 5.628 -9.683 1.00 95.50 86 GLU A N 1
ATOM 733 C CA . GLU A 1 86 ? -4.596 4.192 -9.907 1.00 95.50 86 GLU A CA 1
ATOM 734 C C . GLU A 1 86 ? -4.977 3.410 -8.632 1.00 95.50 86 GLU A C 1
ATOM 736 O O . GLU A 1 86 ? -4.890 2.177 -8.571 1.00 95.50 86 GLU A O 1
ATOM 741 N N . GLY A 1 87 ? -5.443 4.123 -7.605 1.00 95.62 87 GLY A N 1
ATOM 742 C CA . GLY A 1 87 ? -6.060 3.569 -6.404 1.00 95.62 87 GLY A CA 1
ATOM 743 C C . GLY A 1 87 ? -5.188 2.532 -5.699 1.00 95.62 87 GLY A C 1
ATOM 744 O O . GLY A 1 87 ? -4.026 2.785 -5.391 1.00 95.62 87 GLY A O 1
ATOM 745 N N . ALA A 1 88 ? -5.762 1.360 -5.417 1.00 96.69 88 ALA A N 1
ATOM 746 C CA . ALA A 1 88 ? -5.079 0.270 -4.720 1.00 96.69 88 ALA A CA 1
ATOM 747 C C . ALA A 1 88 ? -4.421 -0.775 -5.646 1.00 96.69 88 ALA A C 1
ATOM 749 O O . ALA A 1 88 ? -4.044 -1.841 -5.167 1.00 96.69 88 ALA A O 1
ATOM 750 N N . CYS A 1 89 ? -4.230 -0.496 -6.947 1.00 97.06 89 CYS A N 1
ATOM 751 C CA . CYS A 1 89 ? -3.595 -1.453 -7.876 1.00 97.06 89 CYS A CA 1
ATOM 752 C C . CYS A 1 89 ? -2.202 -1.912 -7.442 1.00 97.06 89 CYS A C 1
ATOM 754 O O . CYS A 1 89 ? -1.788 -3.018 -7.758 1.00 97.06 89 CYS A O 1
ATOM 756 N N . TYR A 1 90 ? -1.451 -1.041 -6.780 1.00 96.94 90 TYR A N 1
ATOM 757 C CA . TYR A 1 90 ? -0.077 -1.302 -6.362 1.00 96.94 90 TYR A CA 1
ATOM 758 C C . TYR A 1 90 ? 0.027 -1.507 -4.843 1.00 96.94 90 TYR A C 1
ATOM 760 O O . TYR A 1 90 ? 1.107 -1.384 -4.260 1.00 96.94 90 TYR A O 1
ATOM 768 N N . ALA A 1 91 ? -1.095 -1.795 -4.176 1.00 97.75 91 ALA A N 1
ATOM 769 C CA . ALA A 1 91 ? -1.068 -2.246 -2.794 1.00 97.75 91 ALA A CA 1
ATOM 770 C C . ALA A 1 91 ? -0.279 -3.566 -2.700 1.00 97.75 91 ALA A C 1
ATOM 772 O O . ALA A 1 91 ? -0.401 -4.411 -3.577 1.00 97.75 91 ALA A O 1
ATOM 773 N N . PRO A 1 92 ? 0.526 -3.798 -1.655 1.00 98.12 92 PRO A N 1
ATOM 774 C CA . PRO A 1 92 ? 1.132 -5.107 -1.463 1.00 98.12 92 PRO A CA 1
ATOM 775 C C . PRO A 1 92 ? 0.056 -6.184 -1.302 1.00 98.12 92 PRO A C 1
ATOM 777 O O . PRO A 1 92 ? -0.853 -6.005 -0.487 1.00 98.12 92 PRO A O 1
ATOM 780 N N . ILE A 1 93 ? 0.182 -7.317 -2.000 1.00 97.50 93 ILE A N 1
ATOM 781 C CA . ILE A 1 93 ? -0.825 -8.393 -1.992 1.00 97.50 93 ILE A CA 1
ATOM 782 C C . ILE A 1 93 ? -1.162 -8.865 -0.574 1.00 97.50 93 ILE A C 1
ATOM 784 O O . ILE A 1 93 ? -2.320 -9.125 -0.251 1.00 97.50 93 ILE A O 1
ATOM 788 N N . GLU A 1 94 ? -0.157 -8.929 0.299 1.00 97.06 94 GLU A N 1
ATOM 789 C CA . GLU A 1 94 ? -0.327 -9.345 1.690 1.00 97.06 94 GLU A CA 1
ATOM 790 C C . GLU A 1 94 ? -1.233 -8.397 2.483 1.00 97.06 94 GLU A C 1
ATOM 792 O O . GLU A 1 94 ? -1.944 -8.856 3.369 1.00 97.06 94 GLU A O 1
ATOM 797 N N . ILE A 1 95 ? -1.227 -7.099 2.162 1.00 97.81 95 ILE A N 1
ATOM 798 C CA . ILE A 1 95 ? -2.107 -6.101 2.784 1.00 97.81 95 ILE A CA 1
ATOM 799 C C . ILE A 1 95 ? -3.448 -6.070 2.051 1.00 97.81 95 ILE A C 1
ATOM 801 O O . ILE A 1 95 ? -4.495 -6.065 2.697 1.00 97.81 95 ILE A O 1
ATOM 805 N N . PHE A 1 96 ? -3.437 -6.113 0.714 1.00 97.62 96 PHE A N 1
ATOM 806 C CA . PHE A 1 96 ? -4.653 -6.142 -0.103 1.00 97.62 96 PHE A CA 1
ATOM 807 C C . PHE A 1 96 ? -5.595 -7.280 0.296 1.00 97.62 96 PHE A C 1
ATOM 809 O O . PHE A 1 96 ? -6.809 -7.103 0.408 1.00 97.62 96 PHE A O 1
ATOM 816 N N . ASN A 1 97 ? -5.043 -8.466 0.542 1.00 96.12 97 ASN A N 1
ATOM 817 C CA . ASN A 1 97 ? -5.830 -9.636 0.910 1.00 96.12 97 ASN A CA 1
ATOM 818 C C . ASN A 1 97 ? -6.359 -9.591 2.340 1.00 96.12 97 ASN A C 1
ATOM 820 O O . ASN A 1 97 ? -7.380 -10.218 2.616 1.00 96.12 97 ASN A O 1
ATOM 824 N N . SER A 1 98 ? -5.687 -8.871 3.235 1.00 96.19 98 SER A N 1
ATOM 825 C CA . SER A 1 98 ? -6.019 -8.886 4.653 1.00 96.19 98 SER A CA 1
ATOM 826 C C . SER A 1 98 ? -6.842 -7.700 5.124 1.00 96.19 98 SER A C 1
ATOM 828 O O . SER A 1 98 ? -7.441 -7.810 6.183 1.00 96.19 98 SER A O 1
ATOM 830 N N . SER A 1 99 ? -6.832 -6.574 4.410 1.00 97.25 99 SER A N 1
ATOM 831 C CA . SER A 1 99 ? -7.247 -5.273 4.945 1.00 97.25 99 SER A CA 1
ATOM 832 C C . SER A 1 99 ? -8.265 -4.551 4.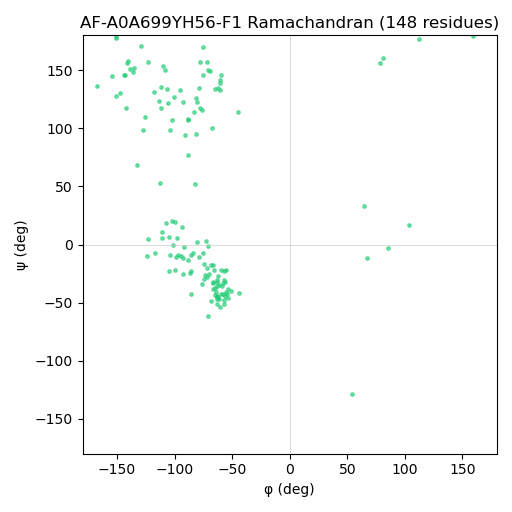065 1.00 97.25 99 SER A C 1
ATOM 834 O O . SER A 1 99 ? -8.555 -4.962 2.944 1.00 97.25 99 SER A O 1
ATOM 836 N N . ILE A 1 100 ? -8.821 -3.464 4.601 1.00 96.88 100 ILE A N 1
ATOM 837 C CA . ILE A 1 100 ? -9.856 -2.657 3.954 1.00 96.88 100 ILE A CA 1
ATOM 838 C C . ILE A 1 100 ? -9.191 -1.486 3.235 1.00 96.88 100 ILE A C 1
ATOM 840 O O . ILE A 1 100 ? -8.365 -0.781 3.816 1.00 96.88 100 ILE A O 1
ATOM 844 N N . PHE A 1 101 ? -9.580 -1.244 1.985 1.00 96.19 101 PHE A N 1
ATOM 845 C CA . PHE A 1 101 ? -9.056 -0.141 1.184 1.00 96.19 101 PHE A CA 1
ATOM 846 C C . PHE A 1 101 ? -10.139 0.897 0.942 1.00 96.19 101 PHE A C 1
ATOM 848 O O . PHE A 1 101 ? -11.144 0.634 0.285 1.00 96.19 101 PHE A O 1
ATOM 855 N N . LEU A 1 102 ? -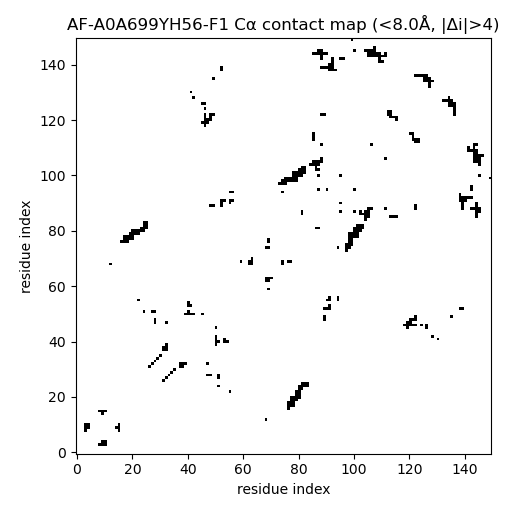9.903 2.105 1.445 1.00 95.00 102 LEU A N 1
ATOM 856 C CA . LEU A 1 102 ? -10.659 3.282 1.061 1.00 95.00 102 LEU A CA 1
ATOM 857 C C . LEU A 1 102 ? -9.972 3.899 -0.158 1.00 95.00 102 LEU A C 1
ATOM 859 O O . LEU A 1 102 ? -8.881 4.463 -0.058 1.00 95.00 102 LEU A O 1
ATOM 863 N N . THR A 1 103 ? -10.601 3.767 -1.319 1.00 94.19 103 THR A N 1
ATOM 864 C CA . THR A 1 103 ? -10.070 4.269 -2.587 1.00 94.19 103 THR A CA 1
ATOM 865 C C . THR A 1 103 ? -11.185 4.849 -3.453 1.00 94.19 103 THR A C 1
ATOM 867 O O . THR A 1 103 ? -12.357 4.530 -3.266 1.00 94.19 103 THR A O 1
ATOM 870 N N . HIS A 1 104 ? -10.827 5.744 -4.370 1.00 94.19 104 HIS A N 1
ATOM 871 C CA . HIS A 1 104 ? -11.769 6.416 -5.270 1.00 94.19 104 HIS A CA 1
ATOM 872 C C . HIS A 1 104 ? -11.850 5.756 -6.652 1.00 94.19 104 HIS A C 1
ATOM 874 O O . HIS A 1 104 ? -12.694 6.130 -7.465 1.00 94.19 104 HIS A O 1
ATOM 880 N N . TRP A 1 105 ? -10.961 4.805 -6.931 1.00 92.12 105 TRP A N 1
ATOM 881 C CA . TRP A 1 105 ? -10.841 4.146 -8.220 1.00 92.12 105 TRP A CA 1
ATOM 882 C C . TRP A 1 105 ? -10.466 2.675 -8.015 1.00 92.12 105 TRP A C 1
ATOM 884 O O . TRP A 1 105 ? -9.747 2.333 -7.076 1.00 92.12 105 TRP A O 1
ATOM 894 N N . GLY A 1 106 ? -10.958 1.795 -8.888 1.00 92.19 106 GLY A N 1
ATOM 895 C CA . GLY A 1 106 ? -10.743 0.361 -8.757 1.00 92.19 106 GLY A CA 1
ATOM 896 C C . GLY A 1 106 ? -11.124 -0.430 -10.002 1.00 92.19 106 GLY A C 1
ATOM 897 O O . GLY A 1 106 ? -12.178 -0.216 -10.596 1.00 92.19 106 GLY A O 1
ATOM 898 N N . ARG A 1 107 ? -10.267 -1.381 -10.371 1.00 94.25 107 ARG A N 1
ATOM 899 C CA . ARG A 1 107 ? -10.491 -2.380 -11.422 1.00 94.25 107 ARG A CA 1
ATOM 900 C C . ARG A 1 107 ? -10.696 -3.752 -10.802 1.00 94.25 107 ARG A C 1
ATOM 902 O O . ARG A 1 107 ? -10.106 -4.038 -9.766 1.00 94.25 107 ARG A O 1
ATOM 909 N N . LEU A 1 108 ? -11.483 -4.590 -11.473 1.00 95.19 108 LEU A N 1
ATOM 910 C CA . LEU A 1 108 ? -11.823 -5.940 -11.010 1.00 95.19 108 LEU A CA 1
ATOM 911 C C . LEU A 1 108 ? -10.978 -7.045 -11.662 1.00 95.19 108 LEU A C 1
ATOM 913 O O . LEU A 1 108 ? -11.045 -8.195 -11.237 1.00 95.19 108 LEU A O 1
ATOM 917 N N . ASP A 1 109 ? -10.210 -6.738 -12.709 1.00 94.38 109 ASP A N 1
ATOM 918 C CA . ASP A 1 109 ? -9.385 -7.735 -13.386 1.00 94.38 109 ASP A CA 1
ATOM 919 C C . ASP A 1 109 ? -8.089 -8.035 -12.618 1.00 94.38 109 ASP A C 1
ATOM 921 O O . ASP A 1 109 ? -7.382 -7.128 -12.190 1.00 94.38 109 ASP A O 1
ATOM 925 N N . LEU A 1 110 ? -7.762 -9.326 -12.478 1.00 92.75 110 LEU A N 1
ATOM 926 C CA . LEU A 1 110 ? -6.560 -9.813 -11.779 1.00 92.75 110 LEU A CA 1
ATOM 927 C C . LEU A 1 110 ? -5.253 -9.547 -12.540 1.00 92.75 110 LEU A C 1
ATOM 929 O O . LEU A 1 110 ? -4.169 -9.601 -11.966 1.00 92.75 110 LEU A O 1
ATOM 933 N N . HIS A 1 111 ? -5.347 -9.316 -13.848 1.00 93.31 111 HIS A N 1
ATOM 934 C CA . HIS A 1 111 ? -4.207 -9.100 -14.737 1.00 93.31 111 HIS A CA 1
ATOM 935 C C . HIS A 1 111 ? -4.204 -7.665 -15.263 1.00 93.31 111 HIS A C 1
ATOM 937 O O . HIS A 1 111 ? -4.150 -7.424 -16.471 1.00 93.31 111 HIS A O 1
ATOM 943 N N . HIS A 1 112 ? -4.277 -6.714 -14.337 1.00 95.19 112 HIS A N 1
ATOM 944 C CA . HIS A 1 112 ? -4.266 -5.297 -14.655 1.00 95.19 112 HIS A CA 1
ATOM 945 C C . HIS A 1 112 ? -2.848 -4.798 -14.978 1.00 95.19 112 HIS A C 1
ATOM 947 O O . HIS A 1 112 ? -1.831 -5.387 -14.606 1.00 95.19 112 HIS A O 1
ATOM 953 N N . ARG A 1 113 ? -2.791 -3.690 -15.717 1.00 95.81 113 ARG A N 1
ATOM 954 C CA . ARG A 1 113 ? -1.572 -2.953 -16.061 1.00 95.81 113 ARG A CA 1
ATOM 955 C C . ARG A 1 113 ? -1.827 -1.469 -15.871 1.00 95.81 113 ARG A C 1
ATOM 957 O O . ARG A 1 113 ? -2.970 -1.028 -16.023 1.00 95.81 113 ARG A O 1
ATOM 964 N N . SER A 1 114 ? -0.759 -0.745 -15.566 1.00 96.44 114 SER A N 1
ATOM 965 C CA . SER A 1 114 ? -0.802 0.693 -15.346 1.00 96.44 114 SER A CA 1
ATOM 966 C C . SER A 1 114 ? -1.196 1.404 -16.632 1.00 96.44 114 SER A C 1
ATOM 968 O O . SER A 1 114 ? -0.679 1.105 -17.710 1.00 96.44 114 SER A O 1
ATOM 970 N N . ASN A 1 115 ? -2.131 2.335 -16.494 1.00 94.94 115 ASN A N 1
ATOM 971 C CA . ASN A 1 115 ? -2.592 3.231 -17.543 1.00 94.94 115 ASN A CA 1
ATOM 972 C C . ASN A 1 115 ? -2.036 4.649 -17.358 1.00 94.94 115 ASN A C 1
ATOM 974 O O . ASN A 1 115 ? -2.453 5.562 -18.073 1.00 94.94 115 ASN A O 1
ATOM 978 N N . THR A 1 116 ? -1.132 4.858 -16.395 1.00 94.12 116 THR A N 1
ATOM 979 C CA . THR A 1 116 ? -0.553 6.178 -16.165 1.00 94.12 116 THR A CA 1
ATOM 980 C C . THR A 1 116 ? 0.191 6.675 -17.405 1.00 94.12 116 THR A C 1
ATOM 982 O O . THR A 1 116 ? 0.923 5.936 -18.068 1.00 94.12 116 THR A O 1
ATOM 985 N N . ALA A 1 117 ? 0.031 7.962 -17.705 1.00 94.31 117 ALA A N 1
ATOM 986 C CA . ALA A 1 117 ? 0.856 8.652 -18.692 1.00 94.31 117 ALA A CA 1
ATOM 987 C C . ALA A 1 117 ? 2.184 9.148 -18.090 1.00 94.31 117 ALA A C 1
ATOM 989 O O . ALA A 1 117 ? 3.046 9.643 -18.817 1.00 94.31 117 ALA A O 1
ATOM 990 N N . PHE A 1 118 ? 2.356 9.040 -16.769 1.00 93.56 118 PHE A N 1
ATOM 991 C CA . PHE A 1 118 ? 3.540 9.512 -16.068 1.00 93.56 118 PHE A CA 1
ATOM 992 C C . PHE A 1 118 ? 4.435 8.334 -15.684 1.00 93.56 118 PHE A C 1
ATOM 994 O O . PHE A 1 118 ? 4.207 7.670 -14.678 1.00 93.56 118 PHE A O 1
ATOM 1001 N N . THR A 1 119 ? 5.476 8.081 -16.484 1.00 94.12 119 THR A N 1
ATOM 1002 C CA . THR A 1 119 ? 6.359 6.904 -16.358 1.00 94.12 119 THR A CA 1
ATOM 1003 C C . THR A 1 119 ? 6.800 6.574 -14.925 1.00 94.12 119 THR A C 1
ATOM 1005 O O . THR A 1 119 ? 6.753 5.397 -14.579 1.00 94.12 119 THR A O 1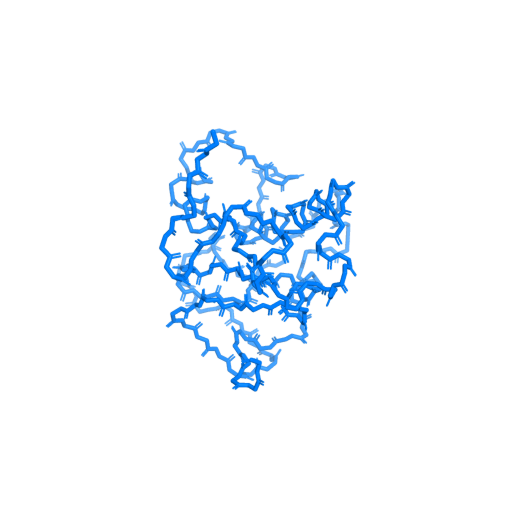
ATOM 1008 N N . PRO A 1 120 ? 7.169 7.543 -14.058 1.00 93.50 120 PRO A N 1
ATOM 1009 C CA . PRO A 1 120 ? 7.536 7.233 -12.675 1.00 93.50 120 PRO A CA 1
ATOM 1010 C C . PRO A 1 120 ? 6.446 6.542 -11.836 1.00 93.50 120 PRO A C 1
ATOM 1012 O O . PRO A 1 120 ? 6.784 5.896 -10.850 1.00 93.50 120 PRO A O 1
ATOM 1015 N N . ASP A 1 121 ? 5.166 6.646 -12.197 1.00 95.38 121 ASP A N 1
ATOM 1016 C CA . ASP A 1 121 ? 4.053 5.981 -11.495 1.00 95.38 121 ASP A CA 1
ATOM 1017 C C . ASP A 1 121 ? 3.695 4.612 -12.055 1.00 95.38 121 ASP A C 1
ATOM 1019 O O . ASP A 1 121 ? 2.804 3.947 -11.532 1.00 95.38 121 ASP A O 1
ATOM 1023 N N . ASN A 1 122 ? 4.370 4.176 -13.116 1.00 97.31 122 ASN A N 1
ATOM 1024 C CA . ASN A 1 122 ? 3.981 2.974 -13.825 1.00 97.31 122 ASN A CA 1
ATOM 1025 C C . ASN A 1 122 ? 4.191 1.729 -12.949 1.00 97.31 122 ASN A C 1
ATOM 1027 O O . ASN A 1 122 ? 5.292 1.183 -12.875 1.00 97.31 122 ASN A O 1
ATOM 1031 N N . TYR A 1 123 ? 3.115 1.221 -12.340 1.00 96.62 123 TYR A N 1
ATOM 1032 C CA . TYR A 1 123 ? 3.179 0.022 -11.498 1.00 96.62 123 TYR A CA 1
ATOM 1033 C C . TYR A 1 123 ? 3.403 -1.278 -12.289 1.00 96.62 123 TYR A C 1
ATOM 1035 O O . TYR A 1 123 ? 3.479 -2.349 -11.703 1.00 96.62 123 TYR A O 1
ATOM 1043 N N . THR A 1 124 ? 3.488 -1.222 -13.621 1.00 97.31 124 THR A N 1
ATOM 1044 C CA . THR A 1 124 ? 3.880 -2.356 -14.480 1.00 97.31 124 THR A CA 1
ATOM 1045 C C . THR A 1 124 ? 5.378 -2.345 -14.802 1.00 97.31 124 THR A C 1
ATOM 1047 O O . THR A 1 124 ? 5.900 -3.315 -15.349 1.00 97.31 124 THR A O 1
ATOM 1050 N N . GLN A 1 125 ? 6.093 -1.268 -14.467 1.00 97.12 125 GLN A N 1
ATOM 1051 C CA . GLN A 1 125 ? 7.533 -1.175 -14.670 1.00 97.12 125 GLN A CA 1
ATOM 1052 C C . GLN A 1 125 ? 8.272 -1.988 -13.604 1.00 97.12 125 GLN A C 1
ATOM 1054 O O . GLN A 1 125 ? 8.239 -1.644 -12.427 1.00 97.12 125 GLN A O 1
ATOM 1059 N N . GLU A 1 126 ? 8.983 -3.038 -14.014 1.00 97.38 126 GLU A N 1
ATOM 1060 C CA . GLU A 1 126 ? 9.842 -3.801 -13.105 1.00 97.38 126 GLU A CA 1
ATOM 1061 C C . GLU A 1 126 ? 11.063 -2.982 -12.663 1.00 97.38 126 GLU A C 1
ATOM 1063 O O . GLU A 1 126 ? 11.581 -2.137 -13.398 1.00 97.38 126 GLU A O 1
ATOM 1068 N N . TYR A 1 127 ? 11.532 -3.258 -11.450 1.00 97.25 127 TYR A N 1
ATOM 1069 C CA . TYR A 1 127 ? 12.717 -2.650 -10.864 1.00 97.25 127 TYR A CA 1
ATOM 1070 C C . TYR A 1 127 ? 13.365 -3.617 -9.871 1.00 97.25 127 TYR A C 1
ATOM 1072 O O . TYR A 1 127 ? 12.716 -4.142 -8.968 1.00 97.25 127 TYR A O 1
ATOM 1080 N N . VAL A 1 128 ? 14.663 -3.856 -10.050 1.00 97.31 128 VAL A N 1
ATOM 1081 C CA . VAL A 1 128 ? 15.453 -4.806 -9.261 1.00 97.31 128 VAL A CA 1
ATOM 1082 C C . VAL A 1 128 ? 16.544 -4.039 -8.527 1.00 97.31 128 VAL A C 1
ATOM 1084 O O . VAL A 1 128 ? 17.273 -3.257 -9.132 1.00 97.31 128 VAL A O 1
ATOM 1087 N N . TYR A 1 129 ? 16.679 -4.283 -7.226 1.00 95.25 129 TYR A N 1
ATOM 1088 C CA . TYR A 1 129 ? 17.737 -3.703 -6.397 1.00 95.25 129 TYR A CA 1
ATOM 1089 C C . TYR A 1 129 ? 18.086 -4.638 -5.233 1.00 95.25 129 TYR A C 1
ATOM 1091 O O . TYR A 1 129 ? 17.472 -5.690 -5.066 1.00 95.25 129 TYR A O 1
ATOM 1099 N N . SER A 1 130 ? 19.074 -4.261 -4.416 1.00 94.69 130 SER A N 1
ATOM 1100 C CA . SER A 1 130 ? 19.656 -5.120 -3.373 1.00 94.69 130 SER A CA 1
ATOM 1101 C C . SER A 1 130 ? 18.638 -5.766 -2.428 1.00 94.69 130 SER A C 1
ATOM 1103 O O . SER A 1 130 ? 18.798 -6.935 -2.088 1.00 94.69 130 SER A O 1
ATOM 1105 N N . ASN A 1 131 ? 17.586 -5.047 -2.018 1.00 93.19 131 ASN A N 1
ATOM 1106 C CA . ASN A 1 131 ? 16.611 -5.579 -1.055 1.00 93.19 131 ASN A CA 1
ATOM 1107 C C . ASN A 1 131 ? 15.471 -6.351 -1.741 1.00 93.19 131 ASN A C 1
ATOM 1109 O O . ASN A 1 131 ? 14.735 -7.076 -1.078 1.00 93.19 131 ASN A O 1
ATOM 1113 N N . GLN A 1 132 ? 15.326 -6.221 -3.063 1.00 95.25 132 GLN A N 1
ATOM 1114 C CA . GLN A 1 132 ? 14.353 -6.951 -3.879 1.00 95.25 132 GLN A CA 1
ATOM 1115 C C . GLN A 1 132 ? 15.057 -7.532 -5.122 1.00 95.25 132 GLN A C 1
ATOM 1117 O O . GLN A 1 132 ? 14.800 -7.102 -6.248 1.00 95.25 132 GLN A O 1
ATOM 1122 N N . PRO A 1 133 ? 15.953 -8.528 -4.945 1.00 96.06 133 PRO A N 1
ATOM 1123 C CA . PRO A 1 133 ? 16.771 -9.072 -6.036 1.00 96.06 133 PRO A CA 1
ATOM 1124 C C . PRO A 1 133 ? 15.954 -9.812 -7.105 1.00 96.06 133 PRO A C 1
ATOM 1126 O O . PRO A 1 133 ? 16.425 -10.005 -8.219 1.00 96.06 133 PRO A O 1
ATOM 1129 N N . ASN A 1 134 ? 14.718 -10.197 -6.777 1.00 96.12 134 ASN A N 1
ATOM 1130 C CA . ASN A 1 134 ? 13.797 -10.883 -7.686 1.00 96.12 134 ASN A CA 1
ATOM 1131 C C . ASN A 1 134 ? 12.730 -9.934 -8.260 1.00 96.12 134 ASN A C 1
ATOM 1133 O O . ASN A 1 134 ? 11.663 -10.402 -8.648 1.00 96.12 134 ASN A O 1
ATOM 1137 N N . GLY A 1 135 ? 12.982 -8.622 -8.240 1.00 96.69 135 GLY A N 1
ATOM 1138 C CA . GLY A 1 135 ? 12.019 -7.607 -8.666 1.00 96.69 135 GLY A CA 1
ATOM 1139 C C . GLY A 1 135 ? 10.976 -7.272 -7.603 1.00 96.69 135 GLY A C 1
ATOM 1140 O O . GLY A 1 135 ? 10.756 -8.030 -6.646 1.00 96.69 135 GLY A O 1
ATOM 1141 N N . TRP A 1 136 ? 10.345 -6.112 -7.767 1.00 97.12 136 TRP A N 1
ATOM 1142 C CA . TRP A 1 136 ? 9.328 -5.605 -6.851 1.00 97.12 136 TRP A CA 1
ATOM 1143 C C . TRP A 1 136 ? 7.916 -6.002 -7.270 1.00 97.12 136 TRP A C 1
ATOM 1145 O O . TRP A 1 136 ? 7.060 -6.112 -6.393 1.00 97.12 136 TRP A O 1
ATOM 1155 N N . LEU A 1 137 ? 7.661 -6.270 -8.560 1.00 97.56 137 LEU A N 1
ATOM 1156 C CA . LEU A 1 137 ? 6.301 -6.528 -9.059 1.00 97.56 137 LEU A CA 1
ATOM 1157 C C . LEU A 1 137 ? 5.625 -7.709 -8.356 1.00 97.56 137 LEU A C 1
ATOM 1159 O O . LEU A 1 137 ? 4.424 -7.669 -8.097 1.00 97.56 137 LEU A O 1
ATOM 1163 N N . LYS A 1 138 ? 6.395 -8.726 -7.951 1.00 96.25 138 LYS A N 1
ATOM 1164 C CA . LYS A 1 138 ? 5.896 -9.859 -7.151 1.00 96.25 138 LYS A CA 1
ATOM 1165 C C . LYS A 1 138 ? 5.195 -9.439 -5.847 1.00 96.25 138 LYS A C 1
ATOM 1167 O O . LYS A 1 138 ? 4.428 -10.213 -5.293 1.00 96.25 138 LYS A O 1
ATOM 1172 N N . THR A 1 139 ? 5.484 -8.238 -5.344 1.00 96.75 139 THR A N 1
ATOM 1173 C CA . THR A 1 139 ? 4.910 -7.679 -4.114 1.00 96.75 139 THR A CA 1
ATOM 1174 C C . THR A 1 139 ? 3.446 -7.286 -4.295 1.00 96.75 139 THR A C 1
ATOM 1176 O O . THR A 1 139 ? 2.697 -7.308 -3.325 1.00 96.75 139 THR A O 1
ATOM 1179 N N . ILE A 1 140 ? 3.040 -6.933 -5.518 1.00 96.75 140 ILE A N 1
ATOM 1180 C CA . ILE A 1 140 ? 1.711 -6.380 -5.831 1.00 96.75 140 ILE A CA 1
ATOM 1181 C C . ILE A 1 140 ? 0.894 -7.278 -6.775 1.00 96.75 140 ILE A C 1
ATOM 1183 O O . ILE A 1 140 ? -0.266 -7.017 -7.051 1.00 96.75 140 ILE A O 1
ATOM 1187 N N . GLN A 1 141 ? 1.487 -8.339 -7.321 1.00 95.12 141 GLN A N 1
ATOM 1188 C CA . GLN A 1 141 ? 0.786 -9.240 -8.236 1.00 95.12 141 GLN A CA 1
ATOM 1189 C C . GLN A 1 141 ? -0.183 -10.166 -7.498 1.00 95.12 141 GLN A C 1
ATOM 1191 O O . GLN A 1 141 ? 0.134 -10.667 -6.423 1.00 95.12 141 GLN A O 1
ATOM 1196 N N . GLY A 1 142 ? -1.312 -10.483 -8.144 1.00 94.38 142 GLY A N 1
ATOM 1197 C CA . GLY A 1 142 ? -2.244 -11.527 -7.703 1.00 94.38 142 GLY A CA 1
ATOM 1198 C C . GLY A 1 142 ? -3.523 -11.018 -7.037 1.00 94.38 142 GLY A C 1
ATOM 1199 O O . GLY A 1 142 ? -4.213 -11.800 -6.385 1.00 94.38 142 GLY A O 1
ATOM 1200 N N . HIS A 1 143 ? -3.857 -9.740 -7.203 1.00 96.25 143 HIS A N 1
ATOM 1201 C CA . HIS A 1 143 ? -5.119 -9.171 -6.747 1.00 96.25 143 HIS A CA 1
ATOM 1202 C C . HIS A 1 143 ? -5.680 -8.164 -7.768 1.00 96.25 143 HIS A C 1
ATOM 1204 O O . HIS A 1 143 ? -4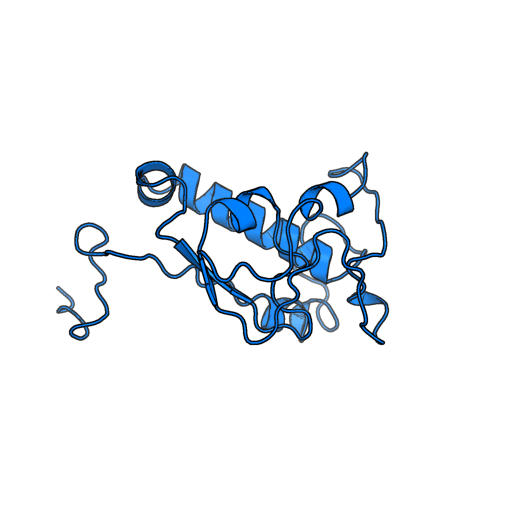.926 -7.665 -8.598 1.00 96.25 143 HIS A O 1
ATOM 1210 N N . PRO A 1 144 ? -6.997 -7.884 -7.761 1.00 96.81 144 PRO A N 1
ATOM 1211 C CA . PRO A 1 144 ? -7.559 -6.772 -8.523 1.00 96.81 144 PRO A CA 1
ATOM 1212 C C . PRO A 1 144 ? -7.240 -5.445 -7.820 1.00 96.81 144 PRO A C 1
ATOM 1214 O O . PRO A 1 144 ? -6.842 -5.434 -6.660 1.00 96.81 144 PRO A O 1
ATOM 1217 N N . CYS A 1 145 ? -7.487 -4.300 -8.448 1.00 95.75 145 CYS A N 1
ATOM 1218 C CA . CYS A 1 145 ? -7.286 -3.012 -7.768 1.00 95.75 145 CYS A CA 1
ATOM 1219 C C . CYS A 1 145 ? -8.431 -2.654 -6.803 1.00 95.75 145 CYS A C 1
ATOM 1221 O O . CYS A 1 145 ? -8.316 -1.697 -6.041 1.00 95.75 145 CYS A O 1
ATOM 1223 N N . TYR A 1 146 ? -9.541 -3.395 -6.849 1.00 95.56 146 TYR A N 1
ATOM 1224 C CA . TYR A 1 146 ? -10.670 -3.290 -5.932 1.00 95.56 146 TYR A CA 1
ATOM 1225 C C . TYR A 1 146 ? -11.423 -4.620 -5.848 1.00 95.56 146 TYR A C 1
ATOM 1227 O O . TYR A 1 146 ? -11.542 -5.336 -6.841 1.00 95.56 146 TYR A O 1
ATOM 1235 N N . ASP A 1 147 ? -11.937 -4.936 -4.663 1.00 94.00 147 ASP A N 1
ATOM 1236 C CA . ASP A 1 147 ? -12.744 -6.125 -4.402 1.00 94.00 147 ASP A CA 1
ATOM 1237 C C . ASP A 1 147 ? -14.074 -5.696 -3.754 1.00 94.00 147 ASP A C 1
ATOM 1239 O O . ASP A 1 147 ? -14.059 -5.237 -2.612 1.00 94.00 147 ASP A O 1
ATOM 1243 N N . PRO A 1 148 ? -15.217 -5.806 -4.460 1.00 89.75 148 PRO A N 1
ATOM 1244 C CA . PRO A 1 148 ? -16.517 -5.353 -3.964 1.00 89.75 148 PRO A CA 1
ATOM 1245 C C . PR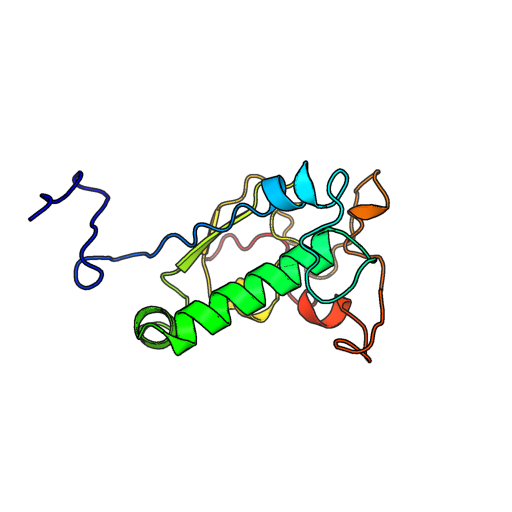O A 1 148 ? -17.132 -6.273 -2.901 1.00 89.75 148 PRO A C 1
ATOM 1247 O O . PRO A 1 148 ? -18.196 -5.954 -2.376 1.00 89.75 148 PRO A O 1
ATOM 1250 N N . VAL A 1 149 ? -16.529 -7.438 -2.636 1.00 88.06 149 VAL A N 1
ATOM 1251 C CA . VAL A 1 149 ? -17.037 -8.421 -1.664 1.00 88.06 149 VAL A CA 1
ATOM 1252 C C . VAL A 1 149 ? -16.414 -8.215 -0.274 1.00 88.06 149 VAL A C 1
ATOM 1254 O O . VAL A 1 149 ? -16.880 -8.814 0.697 1.00 88.06 149 VAL A O 1
ATOM 1257 N N . LYS A 1 150 ? -15.371 -7.382 -0.176 1.00 77.00 150 LYS A N 1
ATOM 1258 C CA . LYS A 1 150 ? -14.691 -7.027 1.077 1.00 77.00 150 LYS A CA 1
ATOM 1259 C C . LYS A 1 150 ? -15.326 -5.835 1.785 1.00 77.00 150 LYS A C 1
ATOM 1261 O O . LYS A 1 150 ? -15.905 -4.961 1.104 1.00 77.00 150 LYS A O 1
#

Organism: Haematococcus lacustris (NCBI:txid44745)

Solvent-accessible surface area (backbone atoms only — not comparable to full-atom values): 8923 Å² total; per-residue (Å²): 132,88,73,78,60,60,101,86,40,69,86,50,74,89,79,46,82,62,44,78,51,92,53,61,51,39,50,43,52,52,62,36,62,77,72,42,103,52,86,61,59,92,46,97,69,70,37,46,46,56,31,44,28,47,47,52,52,51,52,50,53,49,44,50,75,75,39,66,68,37,70,74,61,56,31,57,45,33,35,40,54,25,75,38,92,70,21,41,48,50,38,32,36,77,51,59,76,30,35,42,76,51,54,88,41,67,42,74,52,58,83,71,71,60,83,65,88,50,72,55,57,26,69,66,61,76,49,69,46,91,92,33,77,83,35,50,52,75,49,29,54,84,49,38,25,41,65,92,90,110

InterPro domains:
  IPR004263 Exostosin-like [PTHR11062] (7-103)
  IPR040911 Exostosin, GT47 domain [PF03016] (7-102)

pLDDT: mean 92.8, std 8.57, range [45.19, 98.19]

Nearest PDB structures (foldseek):
  8xi2-assembly1_A  TM=5.003E-01  e=4.032E+00  Chlamydomonas reinhardtii
  5l9w-assembly2_b  TM=3.762E-01  e=8.113E+00  Aromatoleum aromaticum EbN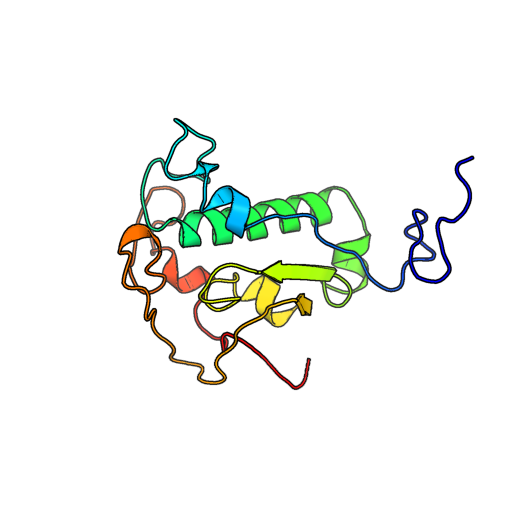1
  7qv3-assembly1_v  TM=3.494E-01  e=9.818E+00  Bacillus subtilis subsp. subtilis str. 168

Radius of gyration: 16.14 Å; Cα contacts (8 Å, |Δi|>4): 227; chains: 1; bounding box: 40×29×49 Å

Secondary structure (DSSP, 8-state):
-----STT--S-TTS-S-EEE---HHHIIIIIIHHSS---SSSSSS-HHHHHHHHHHHHHHHHHHH-SHHHHHTTTTEEEEE-STTTTTTS-HHHHTTSEEEES-----TT-----SSGGG-TTS---BTTBTT-SGGGT-SS-S--TT-

Mean predicted aligned error: 4.26 Å

Foldseek 3Di:
DDDADDPQDGPPPVPAQAAEQPDPLVVCLPPNLPPHCDDFQPDNDAASLLSSQSVLVVSLVVCVVPDCNCVVQVAQRYEYEAEPPLAQQSHFPSNVVRHHYDYDDWDADQPDWDPDPDVSNGLNDWDADDVRNVTSNNRRHGGTSDDPVD

Sequence (150 aa):
MRSNLTRSRTFDPEEADYFYMPIYTSCFIYPIHCWADGPWWHSPSGPRVMHVANMLLEARDWVRSHFPWWNRRGGRDHIFLMTHDEGACYAPIEIFNSSIFLTHWGRLDLHHRSNTAFTPDNYTQEYVYSNQPNGWLKTIQGHPCYDPVK